Protein AF-A0A8T4G5T0-F1 (afdb_monomer_lite)

pLDDT: mean 77.44, std 21.89, range [26.89, 96.25]

Foldseek 3Di:
DDDDPPPPPPPPPPPDDPPPPDPDDPDDDDDDDDADVPDDDDDDDFDPDQKDKDKDADQPLVDWDFDWDAAPVGDIDDRDTCCNVPDRGRMDMDIGHRGDGDD

Radius of gyration: 21.14 Å; chains: 1; bounding box: 30×46×68 Å

Structure (mmCIF, N/CA/C/O backbone):
data_AF-A0A8T4G5T0-F1
#
_entry.id   AF-A0A8T4G5T0-F1
#
loop_
_atom_site.group_PDB
_atom_site.id
_atom_site.type_symbol
_atom_site.label_atom_id
_atom_site.label_alt_id
_atom_site.label_comp_id
_atom_site.label_asym_id
_atom_site.label_entity_id
_atom_site.label_seq_id
_atom_site.pdbx_PDB_ins_code
_atom_site.Cartn_x
_atom_site.Cartn_y
_atom_site.Cartn_z
_atom_site.occupancy
_atom_site.B_iso_or_equiv
_atom_site.auth_seq_id
_atom_site.auth_comp_id
_atom_site.auth_asym_id
_atom_site.auth_atom_id
_atom_site.pdbx_PDB_model_num
ATOM 1 N N . MET A 1 1 ? -14.642 -29.703 -54.498 1.00 44.19 1 MET A N 1
ATOM 2 C CA . MET A 1 1 ? -14.408 -29.661 -53.038 1.00 44.19 1 MET A CA 1
ATOM 3 C C . MET A 1 1 ? -12.924 -29.445 -52.776 1.00 44.19 1 MET A C 1
ATOM 5 O O . MET A 1 1 ? -12.140 -30.297 -53.169 1.00 44.19 1 MET A O 1
ATOM 9 N N . LYS A 1 2 ? -12.562 -28.289 -52.205 1.00 28.31 2 LYS A N 1
ATOM 10 C CA . LYS A 1 2 ? -11.379 -28.000 -51.364 1.00 28.31 2 LYS A CA 1
ATOM 11 C C . LYS A 1 2 ? -11.426 -26.500 -51.045 1.00 28.31 2 LYS A C 1
ATOM 13 O O . LYS A 1 2 ? -10.990 -25.674 -51.838 1.00 28.31 2 LYS A O 1
ATOM 18 N N . LEU A 1 3 ? -12.046 -26.172 -49.915 1.00 26.89 3 LEU A N 1
ATOM 19 C CA . LEU A 1 3 ? -12.042 -24.837 -49.328 1.00 26.89 3 LEU A CA 1
ATOM 20 C C . LEU A 1 3 ? -10.664 -24.636 -48.680 1.00 26.89 3 LEU A C 1
ATOM 22 O O . LEU A 1 3 ? -10.280 -25.421 -47.815 1.00 26.89 3 LEU A O 1
ATOM 26 N N . LYS A 1 4 ? -9.898 -23.637 -49.123 1.00 37.69 4 LYS A N 1
ATOM 27 C CA . LYS A 1 4 ? -8.697 -23.186 -48.411 1.00 37.69 4 LYS A CA 1
ATOM 28 C C . LYS A 1 4 ? -9.091 -21.953 -47.603 1.00 37.69 4 LYS A C 1
ATOM 30 O O . LYS A 1 4 ? -9.306 -20.896 -48.187 1.00 37.69 4 LYS A O 1
ATOM 35 N N . LEU A 1 5 ? -9.210 -22.095 -46.283 1.00 35.56 5 LEU A N 1
ATOM 36 C CA . LEU A 1 5 ? -9.229 -20.945 -45.381 1.00 35.56 5 LEU A CA 1
ATOM 37 C C . LEU A 1 5 ? -7.816 -20.350 -45.383 1.00 35.56 5 LEU A C 1
ATOM 39 O O . LEU A 1 5 ? -6.913 -20.886 -44.746 1.00 35.56 5 LEU A O 1
ATOM 43 N N . ALA A 1 6 ? -7.614 -19.268 -46.130 1.00 41.34 6 ALA A N 1
ATOM 44 C CA . ALA A 1 6 ? -6.528 -18.349 -45.836 1.00 41.34 6 ALA A CA 1
ATOM 45 C C . ALA A 1 6 ? -7.030 -17.459 -44.698 1.00 41.34 6 ALA A C 1
ATOM 47 O O . ALA A 1 6 ? -8.017 -16.742 -44.866 1.00 41.34 6 ALA A O 1
ATOM 48 N N . ALA A 1 7 ? -6.406 -17.578 -43.527 1.00 40.38 7 ALA A N 1
ATOM 49 C CA . ALA A 1 7 ? -6.643 -16.683 -42.411 1.00 40.38 7 ALA A CA 1
ATOM 50 C C . ALA A 1 7 ? -6.514 -15.241 -42.916 1.00 40.38 7 ALA A C 1
ATOM 52 O O . ALA A 1 7 ? -5.454 -14.837 -43.397 1.00 40.38 7 ALA A O 1
ATOM 53 N N . VAL A 1 8 ? -7.606 -14.483 -42.848 1.00 35.97 8 VAL A N 1
ATOM 54 C CA . VAL A 1 8 ? -7.554 -13.032 -42.986 1.00 35.97 8 VAL A CA 1
ATOM 55 C C . VAL A 1 8 ? -6.754 -12.549 -41.784 1.00 35.97 8 VAL A C 1
ATOM 57 O O . VAL A 1 8 ? -7.274 -12.446 -40.676 1.00 35.97 8 VAL A O 1
ATOM 60 N N . VAL A 1 9 ? -5.457 -12.332 -41.991 1.00 34.47 9 VAL A N 1
ATOM 61 C CA . VAL A 1 9 ? -4.636 -11.538 -41.085 1.00 34.47 9 VAL A CA 1
ATOM 62 C C . VAL A 1 9 ? -5.240 -10.145 -41.140 1.00 34.47 9 VAL A C 1
ATOM 64 O O . VAL A 1 9 ? -5.019 -9.393 -42.088 1.00 34.47 9 VAL A O 1
ATOM 67 N N . VAL A 1 10 ? -6.074 -9.824 -40.154 1.00 35.38 10 VAL A N 1
ATOM 68 C CA . VAL A 1 10 ? -6.472 -8.449 -39.884 1.00 35.38 10 VAL A CA 1
ATOM 69 C C . VAL A 1 10 ? -5.207 -7.755 -39.395 1.00 35.38 10 VAL A C 1
ATOM 71 O O . VAL A 1 10 ? -4.908 -7.723 -38.205 1.00 35.38 10 VAL A O 1
ATOM 74 N N . ALA A 1 11 ? -4.415 -7.249 -40.335 1.00 37.38 11 ALA A N 1
ATOM 75 C CA . ALA A 1 11 ? -3.405 -6.257 -40.042 1.00 37.38 11 ALA A CA 1
ATOM 76 C C . ALA A 1 11 ? -4.161 -4.979 -39.668 1.00 37.38 11 ALA A C 1
ATOM 78 O O . ALA A 1 11 ? -4.452 -4.138 -40.518 1.00 37.38 11 ALA A O 1
ATOM 79 N N . VAL A 1 12 ? -4.540 -4.857 -38.393 1.00 41.47 12 VAL A N 1
ATOM 80 C CA . VAL A 1 12 ? -4.857 -3.550 -37.827 1.00 41.47 12 VAL A CA 1
ATOM 81 C C . VAL A 1 12 ? -3.544 -2.779 -37.867 1.00 41.47 12 VAL A C 1
ATOM 83 O O . VAL A 1 12 ? -2.664 -2.976 -37.032 1.00 41.47 12 VAL A O 1
ATOM 86 N N . LEU A 1 13 ? -3.379 -1.958 -38.904 1.00 37.66 13 LEU A N 1
ATOM 87 C CA . LEU A 1 13 ? -2.361 -0.919 -38.960 1.00 37.66 13 LEU A CA 1
ATOM 88 C C . LEU A 1 13 ? -2.641 0.048 -37.805 1.00 37.66 13 LEU A C 1
ATOM 90 O O . LEU A 1 13 ? -3.365 1.030 -37.955 1.00 37.66 13 LEU A O 1
ATOM 94 N N . PHE A 1 14 ? -2.080 -0.240 -36.632 1.00 42.12 14 PHE A N 1
ATOM 95 C CA . PHE A 1 14 ? -1.909 0.767 -35.600 1.00 42.12 14 PHE A CA 1
ATOM 96 C C . PHE A 1 14 ? -0.836 1.733 -36.102 1.00 42.12 14 PHE A C 1
ATOM 98 O O . PHE A 1 14 ? 0.360 1.500 -35.948 1.00 42.12 14 PHE A O 1
ATOM 105 N N . LEU A 1 15 ? -1.272 2.814 -36.749 1.00 44.72 15 LEU A N 1
ATOM 106 C CA . LEU A 1 15 ? -0.469 4.023 -36.883 1.00 44.72 15 LEU A CA 1
ATOM 107 C C . LEU A 1 15 ? -0.276 4.593 -35.471 1.00 44.72 15 LEU A C 1
ATOM 109 O O . LEU A 1 15 ? -1.047 5.443 -35.031 1.00 44.72 15 LEU A O 1
ATOM 113 N N . SER A 1 16 ? 0.716 4.100 -34.730 1.00 42.03 16 SER A N 1
ATOM 114 C CA . SER A 1 16 ? 1.176 4.781 -33.525 1.00 42.03 16 SER A CA 1
ATOM 115 C C . SER A 1 16 ? 2.020 5.975 -33.962 1.00 42.03 16 SER A C 1
ATOM 117 O O . SER A 1 16 ? 3.186 5.859 -34.334 1.00 42.03 16 SER A O 1
ATOM 119 N N . SER A 1 17 ? 1.427 7.166 -33.944 1.00 47.59 17 SER A N 1
ATOM 120 C CA . SER A 1 17 ? 2.238 8.367 -33.789 1.00 47.59 17 SER A CA 1
ATOM 121 C C . SER A 1 17 ? 2.956 8.266 -32.436 1.00 47.59 17 SER A C 1
ATOM 123 O O . SER A 1 17 ? 2.321 7.902 -31.440 1.00 47.59 17 SER A O 1
ATOM 125 N N . PRO A 1 18 ? 4.265 8.566 -32.346 1.00 51.78 18 PRO A N 1
ATOM 126 C CA . PRO A 1 18 ? 4.894 8.696 -31.047 1.00 51.78 18 PRO A CA 1
ATOM 127 C C . PRO A 1 18 ? 4.295 9.934 -30.379 1.00 51.78 18 PRO A C 1
ATOM 129 O O . PRO A 1 18 ? 4.626 11.069 -30.724 1.00 51.78 18 PRO A O 1
ATOM 132 N N . VAL A 1 19 ? 3.393 9.728 -29.419 1.00 50.75 19 VAL A N 1
ATOM 133 C CA . VAL A 1 19 ? 3.097 10.765 -28.434 1.00 50.75 19 VAL A CA 1
ATOM 134 C C . VAL A 1 19 ? 4.355 10.875 -27.584 1.00 50.75 19 VAL A C 1
ATOM 136 O O . VAL A 1 19 ? 4.558 10.113 -26.643 1.00 50.75 19 VAL A O 1
ATOM 139 N N . PHE A 1 20 ? 5.232 11.811 -27.943 1.00 47.88 20 PHE A N 1
ATOM 140 C CA . PHE A 1 20 ? 6.250 12.301 -27.026 1.00 47.88 20 PHE A CA 1
ATOM 141 C C . PHE A 1 20 ? 5.517 13.026 -25.900 1.00 47.88 20 PHE A C 1
ATOM 143 O O . PHE A 1 20 ? 5.266 14.230 -25.957 1.00 47.88 20 PHE A O 1
ATOM 150 N N . ALA A 1 21 ? 5.113 12.263 -24.886 1.00 49.91 21 ALA A N 1
ATOM 151 C CA . ALA A 1 21 ? 4.649 12.825 -23.639 1.00 49.91 21 ALA A CA 1
ATOM 152 C C . ALA A 1 21 ? 5.841 13.550 -23.009 1.00 49.91 21 ALA A C 1
ATOM 154 O O . ALA A 1 21 ? 6.819 12.943 -22.574 1.00 49.91 21 ALA A O 1
ATOM 155 N N . LYS A 1 22 ? 5.760 14.881 -23.041 1.00 44.91 22 LYS A N 1
ATOM 156 C CA . LYS A 1 22 ? 6.595 15.814 -22.289 1.00 44.91 22 LYS A CA 1
ATOM 157 C C . LYS A 1 22 ? 6.812 15.258 -20.880 1.00 44.91 22 LYS A C 1
ATOM 159 O O . LYS A 1 22 ? 5.830 14.946 -20.212 1.00 44.91 22 LYS A O 1
ATOM 164 N N . SER A 1 23 ? 8.081 15.136 -20.477 1.00 48.97 23 SER A N 1
ATOM 165 C CA . SER A 1 23 ? 8.518 14.714 -19.140 1.00 48.97 23 SER A CA 1
ATOM 166 C C . SER A 1 23 ? 7.674 15.421 -18.083 1.00 48.97 23 SER A C 1
ATOM 168 O O . SER A 1 23 ? 7.831 16.623 -17.860 1.00 48.97 23 SER A O 1
ATOM 170 N N . GLY A 1 24 ? 6.708 14.678 -17.545 1.00 51.12 24 GLY A N 1
ATOM 171 C CA . GLY A 1 24 ? 5.675 15.181 -16.656 1.00 51.12 24 GLY A CA 1
ATOM 172 C C . GLY A 1 24 ? 6.259 15.496 -15.292 1.00 51.12 24 GLY A C 1
ATOM 173 O O . GLY A 1 24 ? 7.163 14.805 -14.826 1.00 51.12 24 GLY A O 1
ATOM 174 N N . GLU A 1 25 ? 5.743 16.551 -14.674 1.00 48.09 25 GLU A N 1
ATOM 175 C CA . GLU A 1 25 ? 6.018 16.882 -13.283 1.00 48.09 25 GLU A CA 1
ATOM 176 C C . GLU A 1 25 ? 5.874 15.628 -12.417 1.00 48.09 25 GLU A C 1
ATOM 178 O O . GLU A 1 25 ? 4.842 14.950 -12.436 1.00 48.09 25 GLU A O 1
ATOM 183 N N . THR A 1 26 ? 6.932 15.312 -11.675 1.00 57.47 26 THR A N 1
ATOM 184 C CA . THR A 1 26 ? 6.998 14.222 -10.700 1.00 57.47 26 THR A CA 1
ATOM 185 C C . THR A 1 26 ? 6.146 14.591 -9.478 1.00 57.47 26 THR A C 1
ATOM 187 O O . THR A 1 26 ? 6.650 14.824 -8.386 1.00 57.47 26 THR A O 1
ATOM 190 N N . GLY A 1 27 ? 4.840 14.751 -9.682 1.00 65.00 27 GLY A N 1
ATOM 191 C CA . GLY A 1 27 ? 3.871 15.075 -8.644 1.00 65.00 27 GLY A CA 1
ATOM 192 C C . GLY A 1 27 ? 3.261 13.817 -8.032 1.00 65.00 27 GLY A C 1
ATOM 193 O O . GLY A 1 27 ? 3.066 12.800 -8.707 1.00 65.00 27 GLY A O 1
ATOM 194 N N . ILE A 1 28 ? 2.913 13.892 -6.747 1.00 66.94 28 ILE A N 1
ATOM 195 C CA . ILE A 1 28 ? 2.077 12.877 -6.100 1.00 66.94 28 ILE A CA 1
ATOM 196 C C . ILE A 1 28 ? 0.719 12.878 -6.813 1.00 66.94 28 ILE A C 1
ATOM 198 O O . ILE A 1 28 ? 0.027 13.894 -6.856 1.00 66.94 28 ILE A O 1
ATOM 202 N N . LYS A 1 29 ? 0.337 11.737 -7.397 1.00 79.38 29 LYS A N 1
ATOM 203 C CA . LYS A 1 29 ? -0.992 11.568 -7.998 1.00 79.38 29 LYS A CA 1
ATOM 204 C C . LYS A 1 29 ? -1.963 11.123 -6.910 1.00 79.38 29 LYS A C 1
ATOM 206 O O . LYS A 1 29 ? -2.059 9.930 -6.641 1.00 79.38 29 LYS A O 1
ATOM 211 N N . THR A 1 30 ? -2.674 12.077 -6.325 1.00 83.19 30 THR A N 1
ATOM 212 C CA . THR A 1 30 ? -3.760 11.803 -5.378 1.00 83.19 30 THR A CA 1
ATOM 213 C C . THR A 1 30 ? -5.040 11.452 -6.133 1.00 83.19 30 THR A C 1
ATOM 215 O O . THR A 1 30 ? -5.406 12.128 -7.095 1.00 83.19 30 THR A O 1
ATOM 218 N N . VAL A 1 31 ? -5.716 10.390 -5.700 1.00 86.88 31 VAL A N 1
ATOM 219 C CA . VAL A 1 31 ? -7.030 9.966 -6.197 1.00 86.88 31 VAL A CA 1
ATOM 220 C C . VAL A 1 31 ? -7.961 9.861 -4.994 1.00 86.88 31 VAL A C 1
ATOM 222 O O . VAL A 1 31 ? -7.529 9.424 -3.930 1.00 86.88 31 VAL A O 1
ATOM 225 N N . TYR A 1 32 ? -9.208 10.299 -5.155 1.00 88.69 32 TYR A N 1
ATOM 226 C CA . TYR A 1 32 ? -10.230 10.246 -4.114 1.00 88.69 32 TYR A CA 1
ATOM 227 C C . TYR A 1 32 ? -11.351 9.313 -4.555 1.00 88.69 32 TYR A C 1
ATOM 229 O O . TYR A 1 32 ? -11.852 9.463 -5.668 1.00 88.69 32 TYR A O 1
ATOM 237 N N . ASP A 1 33 ? -11.756 8.412 -3.666 1.00 89.69 33 ASP A N 1
ATOM 238 C CA . ASP A 1 33 ? -12.949 7.584 -3.825 1.00 89.69 33 ASP A CA 1
ATOM 239 C C . ASP A 1 33 ? -13.568 7.262 -2.451 1.00 89.69 33 ASP A C 1
ATOM 241 O O . ASP A 1 33 ? -12.972 7.537 -1.404 1.00 89.69 33 ASP A O 1
ATOM 245 N N . SER A 1 34 ? -14.774 6.697 -2.446 1.00 89.81 34 SER A N 1
ATOM 246 C CA . SER A 1 34 ? -15.469 6.192 -1.267 1.00 89.81 34 SER A CA 1
ATOM 247 C C . SER A 1 34 ? -15.696 4.689 -1.387 1.00 89.81 34 SER A C 1
ATOM 249 O O . SER A 1 34 ? -16.362 4.240 -2.314 1.00 89.81 34 SER A O 1
ATOM 251 N N . VAL A 1 35 ? -15.223 3.927 -0.402 1.00 90.88 35 VAL A N 1
ATOM 252 C CA . VAL A 1 35 ? -15.427 2.475 -0.328 1.00 90.88 35 VAL A CA 1
ATOM 253 C C . VAL A 1 35 ? -16.367 2.166 0.830 1.00 90.88 35 VAL A C 1
ATOM 255 O O . VAL A 1 35 ? -16.093 2.531 1.975 1.00 90.88 35 VAL A O 1
ATOM 258 N N . LYS A 1 36 ? -17.491 1.499 0.558 1.00 91.38 36 LYS A N 1
ATOM 259 C CA . LYS A 1 36 ? -18.415 1.043 1.605 1.00 91.38 36 LYS A CA 1
ATOM 260 C C . LYS A 1 36 ? -18.038 -0.348 2.094 1.00 91.38 36 LYS A C 1
ATOM 262 O O . LYS A 1 36 ? -17.274 -1.091 1.483 1.00 91.38 36 LYS A O 1
ATOM 267 N N . LYS A 1 37 ? -18.626 -0.739 3.223 1.00 88.56 37 LYS A N 1
ATOM 268 C CA . LYS A 1 37 ? -18.412 -2.068 3.798 1.00 88.56 37 LYS A CA 1
ATOM 269 C C . LYS A 1 37 ? -18.782 -3.164 2.791 1.00 88.56 37 LYS A C 1
ATOM 271 O O . LYS A 1 37 ? -19.933 -3.259 2.378 1.00 88.56 37 LYS A O 1
ATOM 276 N N . GLY A 1 38 ? -17.812 -4.024 2.486 1.00 90.94 38 GLY A N 1
ATOM 277 C CA . GLY A 1 38 ? -17.967 -5.134 1.543 1.00 90.94 38 GLY A CA 1
ATOM 278 C C . GLY A 1 38 ? -17.679 -4.770 0.084 1.00 90.94 38 GLY A C 1
ATOM 279 O O . GLY A 1 38 ? -17.708 -5.663 -0.757 1.00 90.94 38 GLY A O 1
ATOM 280 N N . GLU A 1 39 ? -17.386 -3.504 -0.216 1.00 95.00 39 GLU A N 1
ATOM 281 C CA . GLU A 1 39 ? -16.938 -3.078 -1.540 1.00 95.00 39 GLU A CA 1
ATOM 282 C C . GLU A 1 39 ? -15.419 -3.227 -1.679 1.00 95.00 39 GLU A C 1
ATOM 284 O O . GLU A 1 39 ? -14.669 -3.211 -0.700 1.00 95.00 39 GLU A O 1
ATOM 289 N N . VAL A 1 40 ? -14.982 -3.378 -2.926 1.00 94.44 40 VAL A N 1
ATOM 290 C CA . VAL A 1 40 ? -13.577 -3.377 -3.328 1.00 94.44 40 VAL A CA 1
ATOM 291 C C . VAL A 1 40 ? -13.450 -2.367 -4.454 1.00 94.44 40 VAL A C 1
ATOM 293 O O . VAL A 1 40 ? -14.161 -2.484 -5.452 1.00 94.44 40 VAL A O 1
ATOM 296 N N . ASP A 1 41 ? -12.548 -1.407 -4.290 1.00 94.38 41 ASP A N 1
ATOM 297 C CA . ASP A 1 41 ? -12.162 -0.482 -5.350 1.00 94.38 41 ASP A CA 1
ATOM 298 C C . ASP A 1 41 ? -10.803 -0.888 -5.940 1.00 94.38 41 ASP A C 1
ATOM 300 O O . ASP A 1 41 ? -9.909 -1.350 -5.225 1.00 94.38 41 ASP A O 1
ATOM 304 N N . TRP A 1 42 ? -10.672 -0.755 -7.259 1.00 92.44 42 TRP A N 1
ATOM 305 C CA . TRP A 1 42 ? -9.501 -1.173 -8.022 1.00 92.44 42 TRP A CA 1
ATOM 306 C C . TRP A 1 42 ? -8.816 0.037 -8.641 1.00 92.44 42 TRP A C 1
ATOM 308 O O . TRP A 1 42 ? -9.376 0.730 -9.488 1.00 92.44 42 TRP A O 1
ATOM 318 N N . PHE A 1 43 ? -7.543 0.223 -8.301 1.00 89.81 43 PHE A N 1
ATOM 319 C CA . PHE A 1 43 ? -6.704 1.261 -8.881 1.00 89.81 43 PHE A CA 1
ATOM 320 C C . PHE A 1 43 ? -5.486 0.655 -9.579 1.00 89.81 43 PHE A C 1
ATOM 322 O O . PHE A 1 43 ? -4.843 -0.263 -9.071 1.00 89.81 43 PHE A O 1
ATOM 329 N N . SER A 1 44 ? -5.136 1.190 -10.748 1.00 88.38 44 SER A N 1
ATOM 330 C CA . SER A 1 44 ? -3.947 0.783 -11.500 1.00 88.38 44 SER A CA 1
ATOM 331 C C . SER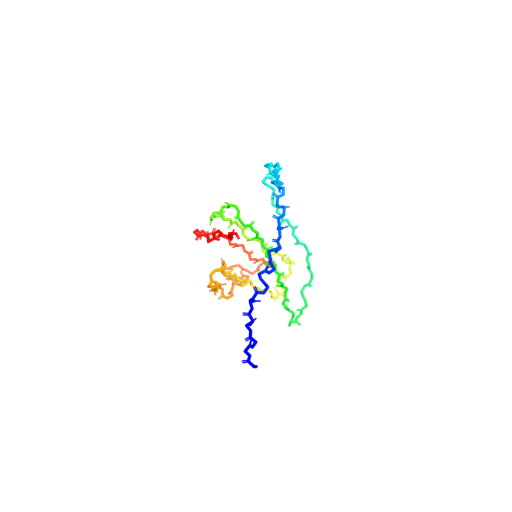 A 1 44 ? -3.191 2.001 -12.009 1.00 88.38 44 SER A C 1
ATOM 333 O O . SER A 1 44 ? -3.777 3.006 -12.422 1.00 88.38 44 SER A O 1
ATOM 335 N N . LYS A 1 45 ? -1.861 1.914 -11.993 1.00 84.38 45 LYS A N 1
ATOM 336 C CA . LYS A 1 45 ? -0.979 2.989 -12.443 1.00 84.38 45 LYS A CA 1
ATOM 337 C C . LYS A 1 45 ? 0.300 2.407 -13.030 1.00 84.38 45 LYS A C 1
ATOM 339 O O . LYS A 1 45 ? 0.925 1.552 -12.417 1.00 84.38 45 LYS A O 1
ATOM 344 N N . TYR A 1 46 ? 0.720 2.944 -14.173 1.00 83.56 46 TYR A N 1
ATOM 345 C CA . TYR A 1 46 ? 2.062 2.705 -14.696 1.00 83.56 46 TYR A CA 1
ATOM 346 C C . TYR A 1 46 ? 3.093 3.407 -13.814 1.00 83.56 46 TYR A C 1
ATOM 348 O O . TYR A 1 46 ? 3.015 4.621 -13.589 1.00 83.56 46 TYR A O 1
ATOM 356 N N . ILE A 1 47 ? 4.056 2.639 -13.318 1.00 81.00 47 ILE A N 1
ATOM 357 C CA . ILE A 1 47 ? 5.167 3.144 -12.516 1.00 81.00 47 ILE A CA 1
ATOM 358 C C . ILE A 1 47 ? 6.395 3.344 -13.406 1.00 81.00 47 ILE A C 1
ATOM 360 O O . ILE A 1 47 ? 6.754 2.492 -14.215 1.00 81.00 47 ILE A O 1
ATOM 364 N N . SER A 1 48 ? 7.043 4.499 -13.280 1.00 80.19 48 SER A N 1
ATOM 365 C CA . SER A 1 48 ? 8.278 4.796 -14.014 1.00 80.19 48 SER A CA 1
ATOM 366 C C . SER A 1 48 ? 9.533 4.331 -13.265 1.00 80.19 48 SER A C 1
ATOM 368 O O . SER A 1 48 ? 10.542 4.042 -13.913 1.00 80.19 48 SER A O 1
ATOM 370 N N . SER A 1 49 ? 9.447 4.231 -11.935 1.00 85.38 49 SER A N 1
ATOM 371 C CA . SER A 1 49 ? 10.492 3.810 -10.996 1.00 85.38 49 SER A CA 1
ATOM 372 C C . SER A 1 49 ? 10.160 2.445 -10.391 1.00 85.38 49 SER A C 1
ATOM 374 O O . SER A 1 49 ? 8.987 2.142 -10.187 1.00 85.38 49 SER A O 1
ATOM 376 N N . GLN A 1 50 ? 11.191 1.654 -10.082 1.00 89.75 50 GLN A N 1
ATOM 377 C CA . GLN A 1 50 ? 11.062 0.387 -9.343 1.00 89.75 50 GLN A CA 1
ATOM 378 C C . GLN A 1 50 ? 10.807 0.617 -7.846 1.00 89.75 50 GLN A C 1
ATOM 380 O O . GLN A 1 50 ? 10.373 -0.290 -7.148 1.00 89.75 50 GLN A O 1
ATOM 385 N N . THR A 1 51 ? 11.043 1.841 -7.368 1.00 91.62 51 THR A N 1
ATOM 386 C CA . THR A 1 51 ? 10.742 2.258 -5.998 1.00 91.62 51 THR A CA 1
ATOM 387 C C . THR A 1 51 ? 9.707 3.372 -6.005 1.00 91.62 51 THR A C 1
ATOM 389 O O . THR A 1 51 ? 9.873 4.360 -6.733 1.00 91.62 51 THR A O 1
ATOM 392 N N . PHE A 1 52 ? 8.647 3.222 -5.213 1.00 90.38 52 PHE A N 1
ATOM 393 C CA . PHE A 1 52 ? 7.605 4.234 -5.042 1.00 90.38 52 PHE A CA 1
ATOM 394 C C . PHE A 1 52 ? 6.855 4.062 -3.721 1.00 90.38 52 PHE A C 1
ATOM 396 O O . PHE A 1 52 ? 6.729 2.957 -3.199 1.00 90.38 52 PHE A O 1
ATOM 403 N N . ASP A 1 53 ? 6.295 5.163 -3.229 1.00 91.88 53 AS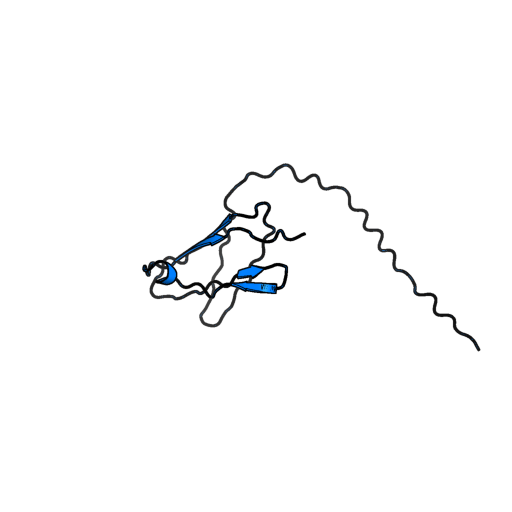P A N 1
ATOM 404 C CA . ASP A 1 53 ? 5.483 5.165 -2.018 1.00 91.88 53 ASP A CA 1
ATOM 405 C C . ASP A 1 53 ? 3.987 5.076 -2.342 1.00 91.88 53 ASP A C 1
ATOM 407 O O . ASP A 1 53 ? 3.490 5.671 -3.308 1.00 91.88 53 ASP A O 1
ATOM 411 N N . VAL A 1 54 ? 3.258 4.344 -1.502 1.00 91.69 54 VAL A N 1
ATOM 412 C CA . VAL A 1 54 ? 1.803 4.206 -1.536 1.00 91.69 54 VAL A CA 1
ATOM 413 C C . VAL A 1 54 ? 1.227 4.736 -0.234 1.00 91.69 54 VAL A C 1
ATOM 415 O O . VAL A 1 54 ? 1.624 4.316 0.851 1.00 91.69 54 VAL A O 1
ATOM 418 N N . TYR A 1 55 ? 0.246 5.625 -0.364 1.00 92.94 55 TYR A N 1
ATOM 419 C CA . TYR A 1 55 ? -0.493 6.203 0.750 1.00 92.94 55 TYR A CA 1
ATOM 420 C C . TYR A 1 55 ? -1.978 5.909 0.554 1.00 92.94 55 TYR A C 1
ATOM 422 O O . TYR A 1 55 ? -2.596 6.436 -0.371 1.00 92.94 55 TYR A O 1
ATOM 430 N N . LEU A 1 56 ? -2.556 5.087 1.427 1.00 94.81 56 LEU A N 1
ATOM 431 C CA . LEU A 1 56 ? -4.002 4.918 1.546 1.00 94.81 56 LEU A CA 1
ATOM 432 C C . LEU A 1 56 ? -4.434 5.551 2.864 1.00 94.81 56 LEU A C 1
ATOM 434 O O . LEU A 1 56 ? -4.063 5.061 3.921 1.00 94.81 56 LEU A O 1
A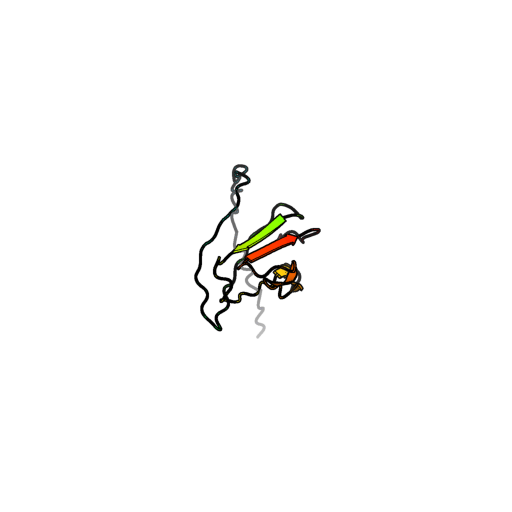TOM 438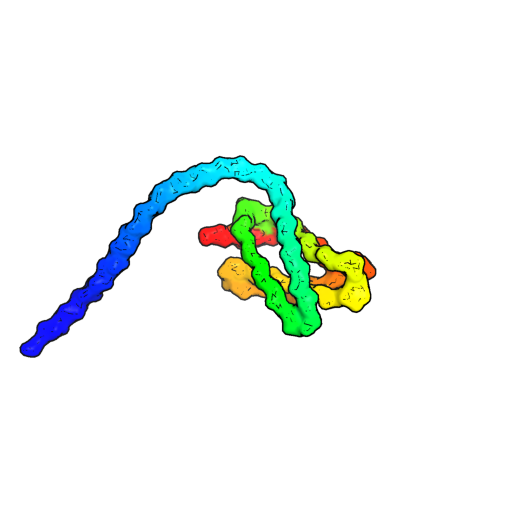 N N . ILE A 1 57 ? -5.188 6.645 2.811 1.00 95.00 57 ILE A N 1
ATOM 439 C CA . ILE A 1 57 ? -5.537 7.444 3.991 1.00 95.00 57 ILE A CA 1
ATOM 440 C C . ILE A 1 57 ? -7.047 7.657 4.004 1.00 95.00 57 ILE A C 1
ATOM 442 O O . ILE A 1 57 ? -7.601 8.159 3.027 1.00 95.00 57 ILE A O 1
ATOM 446 N N . TRP A 1 58 ? -7.704 7.314 5.111 1.00 94.81 58 TRP A N 1
ATOM 447 C CA . TRP A 1 58 ? -9.138 7.553 5.313 1.00 94.81 58 TRP A CA 1
ATOM 448 C C . TRP A 1 58 ? -9.455 8.347 6.587 1.00 94.81 58 TRP A C 1
ATOM 450 O O . TRP A 1 58 ? -10.597 8.768 6.747 1.00 94.81 58 TRP A O 1
ATOM 460 N N . ASN A 1 59 ? -8.461 8.607 7.451 1.00 89.56 59 ASN A N 1
ATOM 461 C CA . ASN A 1 59 ? -8.539 9.502 8.622 1.00 89.56 59 ASN A CA 1
ATOM 462 C C . ASN A 1 59 ? -9.704 9.218 9.593 1.00 89.56 59 ASN A C 1
ATOM 464 O O . ASN A 1 59 ? -10.116 10.097 10.346 1.00 89.56 59 ASN A O 1
ATOM 468 N N . GLU A 1 60 ? -10.240 8.000 9.582 1.00 90.88 60 GLU A N 1
ATOM 469 C CA . GLU A 1 60 ? -11.313 7.559 10.472 1.00 90.88 60 GLU A CA 1
ATOM 470 C C . GLU A 1 60 ? -10.941 6.172 11.014 1.00 90.88 60 GLU A C 1
ATOM 472 O O . GLU A 1 60 ? -11.313 5.162 10.413 1.00 90.88 60 GLU A O 1
ATOM 477 N N . PRO A 1 61 ? -10.166 6.100 12.115 1.00 89.88 61 PRO A N 1
ATOM 478 C CA . PRO A 1 61 ? -9.613 4.844 12.633 1.00 89.88 61 PRO A CA 1
ATOM 479 C C . PRO A 1 61 ? -10.673 3.832 13.093 1.00 89.88 61 PRO A C 1
ATOM 481 O O . PRO A 1 61 ? -10.365 2.658 13.288 1.00 89.88 61 PRO A O 1
ATOM 484 N N . SER A 1 62 ? -11.931 4.258 13.279 1.00 90.56 62 SER A N 1
ATOM 485 C CA . SER A 1 62 ? -13.037 3.331 13.552 1.00 90.56 62 SER A CA 1
ATOM 486 C C . SER A 1 62 ? -13.429 2.489 12.329 1.00 90.56 62 SER A C 1
ATOM 488 O O . SER A 1 62 ? -13.981 1.395 12.479 1.00 90.56 62 SER A O 1
ATOM 490 N N . ASN A 1 63 ? -13.112 2.967 11.123 1.00 91.19 63 ASN A N 1
ATOM 491 C CA . ASN A 1 63 ? -13.256 2.225 9.880 1.00 91.19 63 ASN A CA 1
ATOM 492 C C . ASN A 1 63 ? -11.972 1.455 9.567 1.00 91.19 63 ASN A C 1
ATOM 494 O O . ASN A 1 63 ? -10.867 1.907 9.849 1.00 91.19 63 ASN A O 1
ATOM 498 N N . SER A 1 64 ? -12.122 0.298 8.920 1.00 90.56 64 SER A N 1
ATOM 499 C CA . SER A 1 64 ? -10.990 -0.522 8.492 1.00 90.56 64 SER A CA 1
ATOM 500 C C . SER A 1 64 ? -11.008 -0.691 6.981 1.00 90.56 64 SER A C 1
ATOM 502 O O . SER A 1 64 ? -11.978 -1.207 6.421 1.00 90.56 64 SER A O 1
ATOM 504 N N . LEU A 1 65 ? -9.917 -0.274 6.343 1.00 95.12 65 LEU A N 1
ATOM 505 C CA . LEU A 1 65 ? -9.593 -0.610 4.965 1.00 95.12 65 LEU A CA 1
ATOM 506 C C . LEU A 1 65 ? -8.409 -1.582 4.937 1.00 95.12 65 LEU A C 1
ATOM 508 O O . LEU A 1 65 ? -7.612 -1.664 5.875 1.00 95.12 65 LEU A O 1
ATOM 512 N N . THR A 1 66 ? -8.304 -2.331 3.845 1.00 95.56 66 THR A N 1
ATOM 513 C CA . THR A 1 66 ? -7.156 -3.192 3.550 1.00 95.56 66 THR A CA 1
ATOM 514 C C . THR A 1 66 ? -6.606 -2.850 2.181 1.00 95.56 66 THR A C 1
ATOM 516 O O . THR A 1 66 ? -7.384 -2.607 1.261 1.00 95.56 66 THR A O 1
ATOM 519 N N . LEU A 1 67 ? -5.285 -2.898 2.032 1.00 95.94 67 LEU A N 1
ATOM 520 C CA . LEU A 1 67 ? -4.613 -2.691 0.752 1.00 95.94 67 LEU A CA 1
ATOM 521 C C . LEU A 1 67 ? -3.978 -4.001 0.280 1.00 95.94 67 LEU A C 1
ATOM 523 O O . LEU A 1 67 ? -3.231 -4.629 1.025 1.00 95.94 67 LEU A O 1
ATOM 527 N N . THR A 1 68 ? -4.235 -4.389 -0.964 1.00 96.25 68 THR A N 1
ATOM 528 C CA . THR A 1 68 ? -3.563 -5.513 -1.627 1.00 96.25 68 THR A CA 1
ATOM 529 C C . THR A 1 68 ? -2.914 -4.998 -2.902 1.00 96.25 68 THR A C 1
ATOM 531 O O . THR A 1 68 ? -3.557 -4.291 -3.675 1.00 96.25 68 THR A O 1
ATOM 534 N N . LEU A 1 69 ? -1.644 -5.339 -3.112 1.00 94.19 69 LEU A N 1
ATOM 535 C CA . LEU A 1 69 ? -0.910 -4.995 -4.328 1.00 94.19 69 LEU A CA 1
ATOM 536 C C . LEU A 1 69 ? -0.812 -6.223 -5.230 1.00 94.19 69 LEU A C 1
ATOM 538 O O . LEU A 1 69 ? -0.576 -7.330 -4.747 1.00 94.19 69 LEU A O 1
ATOM 542 N N . TYR A 1 70 ? -0.968 -6.000 -6.531 1.00 93.50 70 TYR A N 1
ATOM 543 C CA . TYR A 1 70 ? -0.840 -7.020 -7.567 1.00 93.50 70 TYR A CA 1
ATOM 544 C C . TYR A 1 70 ? 0.286 -6.613 -8.518 1.00 93.50 70 TYR A C 1
ATOM 546 O O . TYR A 1 70 ? 0.260 -5.493 -9.039 1.00 93.50 70 TYR A O 1
ATOM 554 N N . SER A 1 71 ? 1.273 -7.487 -8.730 1.00 91.00 71 SER A N 1
ATOM 555 C CA . SER A 1 71 ? 2.313 -7.254 -9.737 1.00 91.00 71 SER A CA 1
ATOM 556 C C . SER A 1 71 ? 1.758 -7.489 -11.150 1.00 91.00 71 SER A C 1
ATOM 558 O O . SER A 1 71 ? 0.777 -8.222 -11.317 1.00 91.00 71 SER A O 1
ATOM 560 N N . PRO A 1 72 ? 2.377 -6.907 -12.192 1.00 88.81 72 PRO A N 1
ATOM 561 C CA . PRO A 1 72 ? 2.072 -7.238 -13.582 1.00 88.81 72 PRO A CA 1
ATOM 562 C C . PRO A 1 72 ? 2.143 -8.743 -13.891 1.00 88.81 72 PRO A C 1
ATOM 564 O O . PRO A 1 72 ? 1.338 -9.229 -14.684 1.00 88.81 72 PRO A O 1
ATOM 567 N N . ASN A 1 73 ? 3.056 -9.483 -13.252 1.00 88.25 73 ASN A N 1
ATOM 568 C CA . ASN A 1 73 ? 3.173 -10.937 -13.406 1.00 88.25 73 ASN A CA 1
AT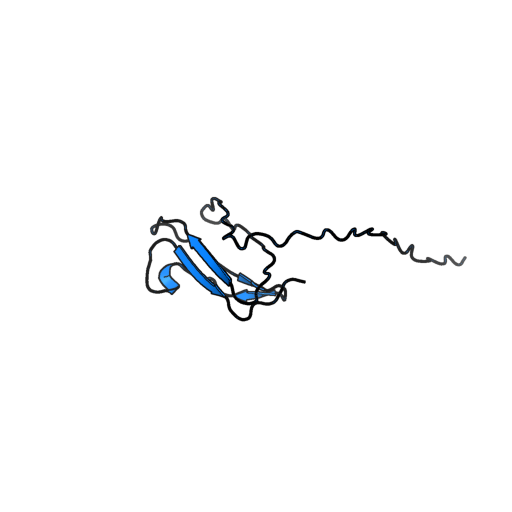OM 569 C C . ASN A 1 73 ? 2.147 -11.744 -12.586 1.00 88.25 73 ASN A C 1
ATOM 571 O O . ASN A 1 73 ? 2.078 -12.966 -12.725 1.00 88.25 73 ASN A O 1
ATOM 575 N N . GLY A 1 74 ? 1.309 -11.078 -11.787 1.00 89.00 74 GLY A N 1
ATOM 576 C CA . GLY A 1 74 ? 0.220 -11.696 -11.030 1.00 89.00 74 GLY A CA 1
ATOM 577 C C . GLY A 1 74 ? 0.570 -12.084 -9.593 1.00 89.00 74 GLY A C 1
ATOM 578 O O . GLY A 1 74 ? -0.252 -12.723 -8.935 1.00 89.00 74 GLY A O 1
ATOM 579 N N . ASP A 1 75 ? 1.739 -11.688 -9.086 1.00 91.94 75 ASP A N 1
ATOM 580 C CA . ASP A 1 75 ? 2.078 -11.856 -7.673 1.00 91.94 75 ASP A CA 1
ATOM 581 C C . ASP A 1 75 ? 1.200 -10.961 -6.798 1.00 91.94 75 ASP A C 1
ATOM 583 O O . ASP A 1 75 ? 0.813 -9.858 -7.191 1.00 91.94 75 ASP A O 1
ATOM 587 N N . ILE A 1 76 ? 0.889 -11.439 -5.594 1.00 95.38 76 ILE A N 1
ATOM 588 C CA . ILE A 1 76 ? -0.030 -10.783 -4.661 1.00 95.38 76 ILE A CA 1
ATOM 589 C C . ILE A 1 76 ? 0.716 -10.462 -3.369 1.00 95.38 76 ILE A C 1
ATOM 591 O O . ILE A 1 76 ? 1.279 -11.354 -2.734 1.00 95.38 76 ILE A O 1
ATOM 595 N N . TYR A 1 77 ? 0.652 -9.203 -2.940 1.00 93.50 77 TYR A N 1
ATOM 596 C CA . TYR A 1 77 ? 1.258 -8.728 -1.698 1.00 93.50 77 TYR A CA 1
ATOM 597 C C . TYR A 1 77 ? 0.198 -8.134 -0.768 1.00 93.50 77 TYR A C 1
ATOM 599 O O . TYR A 1 77 ? -0.645 -7.333 -1.184 1.00 93.50 77 TYR A O 1
ATOM 607 N N . GLY A 1 78 ? 0.258 -8.512 0.511 1.00 93.38 78 GLY A N 1
ATOM 608 C CA . GLY A 1 78 ? -0.710 -8.118 1.535 1.00 93.38 78 GLY A CA 1
ATOM 609 C C . GLY A 1 78 ? -1.716 -9.234 1.880 1.00 93.38 78 GLY A C 1
ATOM 610 O O . GLY A 1 78 ? -1.413 -10.411 1.682 1.00 93.38 78 GLY A O 1
ATOM 611 N N . PRO A 1 79 ? -2.906 -8.895 2.419 1.00 94.19 79 PRO A N 1
ATOM 612 C CA . PRO A 1 79 ? -3.414 -7.541 2.637 1.00 94.19 79 PRO A CA 1
ATOM 613 C C . PRO A 1 79 ? -2.670 -6.802 3.755 1.00 94.19 79 PRO A C 1
ATOM 615 O O . PRO A 1 79 ? -2.504 -7.320 4.859 1.00 94.19 79 PRO A O 1
ATOM 618 N N . PHE A 1 80 ? -2.283 -5.564 3.478 1.00 95.38 80 PHE A N 1
ATOM 619 C CA . PHE A 1 80 ? -1.784 -4.620 4.469 1.00 95.38 80 PHE A CA 1
ATOM 620 C C . PHE A 1 80 ? -2.954 -4.004 5.239 1.00 95.38 80 PHE A C 1
ATOM 622 O O . PHE A 1 80 ? -4.056 -3.846 4.699 1.00 95.38 80 PHE A O 1
ATOM 629 N N . ARG A 1 81 ? -2.720 -3.684 6.5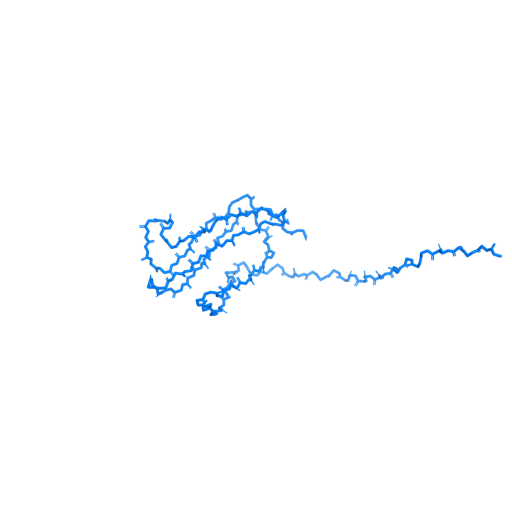12 1.00 95.56 81 ARG A N 1
ATOM 630 C CA . ARG A 1 81 ? -3.719 -3.150 7.445 1.00 95.56 81 ARG A CA 1
ATOM 631 C C . ARG A 1 81 ? -3.151 -1.921 8.143 1.00 95.56 81 ARG A C 1
ATOM 633 O O . ARG A 1 81 ? -1.939 -1.790 8.224 1.00 95.56 81 ARG A O 1
ATOM 640 N N . ASP A 1 82 ? -4.033 -1.079 8.674 1.00 94.75 82 ASP A N 1
ATOM 641 C CA . ASP A 1 82 ? -3.676 0.101 9.482 1.00 94.75 82 ASP A CA 1
ATOM 642 C C . ASP A 1 82 ? -2.630 -0.258 10.551 1.00 94.75 82 ASP A C 1
ATOM 644 O O . ASP A 1 82 ? -1.507 0.219 10.533 1.00 94.75 82 ASP A O 1
ATOM 648 N N . SER A 1 83 ? -2.915 -1.310 11.325 1.00 93.19 83 SER A N 1
ATOM 649 C CA . SER A 1 83 ? -2.045 -1.812 12.393 1.00 93.19 83 SER A CA 1
ATOM 650 C C . SER A 1 83 ? -0.687 -2.382 11.953 1.00 93.19 83 SER A C 1
ATOM 652 O O . SER A 1 83 ? 0.042 -2.897 12.801 1.00 93.19 83 SER A O 1
ATOM 654 N N . SER A 1 84 ? -0.360 -2.415 10.658 1.00 88.69 84 SER A N 1
ATOM 655 C CA . SER A 1 84 ? 0.875 -3.031 10.154 1.00 88.69 84 SER A CA 1
ATOM 656 C C . SER A 1 84 ? 2.142 -2.289 10.589 1.00 88.69 84 SER A C 1
ATOM 658 O O . SER A 1 84 ? 3.182 -2.931 10.714 1.00 88.69 84 SER A O 1
ATOM 660 N N . ASP A 1 85 ? 2.066 -0.986 10.862 1.00 85.94 85 ASP A N 1
ATOM 661 C CA . ASP A 1 85 ? 3.177 -0.189 11.405 1.00 85.94 85 ASP A CA 1
ATOM 662 C C . ASP A 1 85 ? 3.155 -0.088 12.948 1.00 85.94 85 ASP A C 1
ATOM 664 O O . ASP A 1 85 ? 3.981 0.598 13.553 1.00 85.94 85 ASP A O 1
ATOM 668 N N . GLY A 1 86 ? 2.237 -0.814 13.599 1.00 91.31 86 GLY A N 1
ATOM 669 C CA . GLY A 1 86 ? 2.038 -0.802 15.049 1.00 91.31 86 GLY A CA 1
ATOM 670 C C . GLY A 1 86 ? 1.147 0.334 15.560 1.00 91.31 86 GLY A C 1
ATOM 671 O O . GLY A 1 86 ? 0.926 0.418 16.770 1.00 91.31 86 GLY A O 1
ATOM 672 N N . VAL A 1 87 ? 0.612 1.177 14.674 1.00 92.31 87 VAL A N 1
ATOM 673 C CA . VAL A 1 87 ? -0.295 2.284 14.991 1.00 92.31 87 VAL A CA 1
ATOM 674 C C . VAL A 1 87 ? -1.642 2.046 14.298 1.00 92.31 87 VAL A C 1
ATOM 676 O O . VAL A 1 87 ? -1.722 1.363 13.290 1.00 92.31 87 VAL A O 1
ATOM 679 N N . VAL A 1 88 ? -2.738 2.516 14.894 1.00 94.88 88 VAL A N 1
ATOM 680 C CA . VAL A 1 88 ? -4.070 2.490 14.265 1.00 94.88 88 VAL A CA 1
ATOM 681 C C . VAL A 1 88 ? -4.540 3.930 14.170 1.00 94.88 88 VAL A C 1
ATOM 683 O O . VAL A 1 88 ? -5.044 4.486 15.148 1.00 94.88 88 VAL A O 1
ATOM 686 N N . ASP A 1 89 ? -4.295 4.560 13.027 1.00 95.44 89 ASP A N 1
ATOM 687 C CA . ASP A 1 89 ? -4.541 5.987 12.813 1.00 95.44 89 ASP A CA 1
ATOM 688 C C . ASP A 1 89 ? -5.217 6.308 11.473 1.00 95.44 89 ASP A C 1
ATOM 690 O O . ASP A 1 89 ? -5.280 7.466 11.053 1.00 95.44 89 ASP A O 1
ATOM 694 N N . GLY A 1 90 ? -5.844 5.309 10.853 1.00 95.88 90 GLY A N 1
ATOM 695 C CA . GLY A 1 90 ? -6.692 5.495 9.686 1.00 95.88 90 GLY A CA 1
ATOM 696 C C . GLY A 1 90 ? -5.898 5.662 8.395 1.00 95.88 90 GLY A C 1
ATOM 697 O O . GLY A 1 90 ? -6.330 6.407 7.502 1.00 95.88 90 GLY A O 1
ATOM 698 N N . LYS A 1 91 ? -4.731 5.016 8.298 1.00 95.69 91 LYS A N 1
ATOM 699 C CA . LYS A 1 91 ? -3.893 5.038 7.097 1.00 95.69 91 LYS A CA 1
ATOM 700 C C . LYS A 1 91 ? -3.071 3.762 6.932 1.00 95.69 91 LYS A C 1
ATOM 702 O O . LYS A 1 91 ? -2.821 3.019 7.863 1.00 95.69 91 LYS A O 1
ATOM 707 N N . ILE A 1 92 ? -2.612 3.533 5.711 1.00 95.69 92 ILE A N 1
ATOM 708 C CA . ILE A 1 92 ? -1.591 2.550 5.365 1.00 95.69 92 ILE A CA 1
ATOM 709 C C . ILE A 1 92 ? -0.561 3.284 4.514 1.00 95.69 92 ILE A C 1
ATOM 711 O O . ILE A 1 92 ? -0.908 3.878 3.488 1.00 95.69 92 ILE A O 1
ATOM 715 N N . VAL A 1 93 ? 0.698 3.245 4.945 1.00 94.19 93 VAL A N 1
ATOM 716 C CA . VAL A 1 93 ? 1.827 3.849 4.232 1.00 94.19 93 VAL A CA 1
ATOM 717 C C . VAL A 1 93 ? 2.860 2.770 3.956 1.00 94.19 93 VAL A C 1
ATOM 719 O O . VAL A 1 93 ? 3.322 2.107 4.880 1.00 94.19 93 VAL A O 1
ATOM 722 N N . LEU A 1 94 ? 3.203 2.582 2.685 1.00 93.38 94 LEU A N 1
ATOM 723 C CA . LEU A 1 94 ? 4.153 1.564 2.243 1.00 93.38 94 LEU A CA 1
ATOM 724 C C . LEU A 1 94 ? 5.172 2.185 1.296 1.00 93.38 94 LEU A C 1
ATOM 726 O O . LEU A 1 94 ? 4.792 2.928 0.392 1.00 93.38 94 LEU A O 1
ATOM 730 N N . THR A 1 95 ? 6.433 1.796 1.445 1.00 93.88 95 THR A N 1
ATOM 731 C CA . THR A 1 95 ? 7.442 1.947 0.396 1.00 93.88 95 THR A CA 1
ATOM 732 C C . THR A 1 95 ? 7.535 0.616 -0.333 1.00 93.88 95 THR A C 1
ATOM 734 O O . THR A 1 95 ? 7.789 -0.421 0.279 1.00 93.88 95 THR A O 1
ATOM 737 N N . VAL A 1 96 ? 7.275 0.637 -1.636 1.00 92.25 96 VAL A N 1
ATOM 738 C CA . VAL A 1 96 ? 7.462 -0.516 -2.515 1.00 92.25 96 VAL A CA 1
ATOM 739 C C . VAL A 1 96 ? 8.838 -0.386 -3.146 1.00 92.25 96 VAL A C 1
ATOM 741 O O . VAL A 1 96 ? 9.147 0.654 -3.725 1.00 92.25 96 VAL A O 1
ATOM 744 N N . GLU A 1 97 ? 9.645 -1.435 -3.041 1.00 92.69 97 GLU A N 1
ATOM 745 C CA . GLU A 1 97 ? 10.972 -1.550 -3.648 1.00 92.69 97 GLU A CA 1
ATOM 746 C C . GLU A 1 97 ? 10.981 -2.710 -4.649 1.00 92.69 97 GLU A C 1
ATOM 748 O O . GLU A 1 97 ? 10.121 -3.590 -4.588 1.00 92.69 97 GLU A O 1
ATOM 753 N N . ASP A 1 98 ? 11.931 -2.689 -5.587 1.00 89.75 98 ASP A N 1
ATOM 754 C CA . ASP A 1 98 ? 12.111 -3.726 -6.612 1.00 89.75 98 ASP A CA 1
ATOM 755 C C . ASP A 1 98 ? 10.836 -4.068 -7.410 1.00 89.75 98 ASP A C 1
ATOM 757 O O . ASP A 1 98 ? 10.628 -5.199 -7.849 1.00 89.75 98 ASP A O 1
ATOM 761 N N . ALA A 1 99 ? 9.969 -3.076 -7.627 1.00 87.44 99 ALA A N 1
ATOM 762 C CA . ALA A 1 99 ? 8.720 -3.267 -8.341 1.00 87.44 99 ALA A CA 1
ATOM 763 C C . ALA A 1 99 ? 8.939 -3.538 -9.831 1.00 87.44 99 ALA A C 1
ATOM 765 O O . ALA A 1 99 ? 9.667 -2.824 -10.531 1.00 87.44 99 ALA A O 1
ATOM 766 N N . GLU A 1 100 ? 8.213 -4.526 -10.339 1.00 84.06 100 GLU A N 1
ATOM 767 C CA . GLU A 1 100 ? 8.175 -4.833 -11.760 1.00 84.06 100 GLU A CA 1
ATOM 768 C C . GLU A 1 100 ? 7.597 -3.661 -12.561 1.00 84.06 100 GLU A C 1
ATOM 770 O O . GLU A 1 100 ? 6.532 -3.115 -12.255 1.00 84.06 100 GLU A O 1
ATOM 775 N N . ARG A 1 101 ? 8.286 -3.283 -13.639 1.00 68.56 101 ARG A N 1
ATOM 776 C CA . ARG A 1 101 ? 7.807 -2.228 -14.535 1.00 68.56 101 ARG A CA 1
ATOM 777 C C . ARG A 1 101 ? 6.708 -2.804 -15.425 1.00 68.56 101 ARG A C 1
ATOM 779 O O . ARG A 1 101 ? 6.963 -3.735 -16.183 1.00 68.56 101 ARG A O 1
ATOM 786 N N . GLY A 1 102 ? 5.508 -2.228 -15.359 1.00 62.72 102 GLY A N 1
ATOM 787 C CA . GLY A 1 102 ? 4.467 -2.497 -16.353 1.00 62.72 102 GLY A CA 1
ATOM 788 C C . GLY A 1 102 ? 4.949 -2.032 -17.729 1.00 62.72 102 GLY A C 1
ATOM 789 O O . GLY A 1 102 ? 5.263 -0.850 -17.882 1.00 62.72 102 GLY A O 1
ATOM 790 N N . VAL A 1 103 ? 5.081 -2.967 -18.675 1.00 46.81 103 VAL A N 1
ATOM 791 C CA . VAL A 1 103 ? 5.495 -2.709 -20.069 1.00 46.81 103 VAL A CA 1
ATOM 792 C C . VAL A 1 103 ? 4.353 -2.082 -20.857 1.00 46.81 103 VAL A C 1
ATOM 794 O O . VAL A 1 103 ? 3.203 -2.539 -20.676 1.00 46.81 103 VAL A O 1
#

Secondary structure (DSSP, 8-state):
------------------------------------TT---------SSS-EEEEEE-S-TTS--EEEEE-TT--EEEEEEGGGGS--SSEEEEEE-SPPPP-

Sequence (103 aa):
MKLKLAAVVVAVLFLSSPVFAKSGETGIKTVYDSVKKGEVDWFSKYISSQTFDVYLIWNEPSNSLTLTLYSPNGDIYGPFRDSSDGVVDGKIVLTVEDAERGV